Protein AF-A0A356NID9-F1 (afdb_monomer_lite)

Secondary structure (DSSP, 8-state):
-------S-------EEE-TTS-EE----SSEEEEEEETTEEEEEE--TTSSEEEEEEESSS-GGG-EEEEEEESS-S-EEEEEE--TT--EEEEEEE-----

Foldseek 3Di:
DDPDPPDDPPQDWQKWFQDPVQDTDGPPDHFWDDWGDDPQKIKTKGAQEPAQKKWKWFALDPDPVGTDTDDIDGHPHRIDIDIDGRDPSGTIMTIDHDDDPPD

pLDDT: mean 70.39, std 18.34, range [28.77, 90.31]

Sequence (103 aa):
MVGQQEGLGRMPSAALYLRPDDRSRAALRGVIKAIDFHGHQIHLWVDTRGAQHWQLESASRLEPSKWSRLKILGGNERWQQLELPHNKGMHFLRLLPLIGTDR

Radius of gyration: 15.01 Å; chains: 1; bounding box: 29×30×55 Å

Structure (mmCIF, N/CA/C/O backbone):
data_AF-A0A356NID9-F1
#
_entry.id   AF-A0A356NID9-F1
#
loop_
_atom_site.group_PDB
_atom_site.id
_atom_site.type_symbol
_atom_site.label_atom_id
_atom_site.label_alt_id
_atom_site.label_comp_id
_atom_site.label_asym_id
_atom_site.label_entity_id
_atom_site.label_seq_id
_atom_site.pdbx_PDB_ins_code
_atom_site.Cartn_x
_atom_site.Cartn_y
_atom_site.Cartn_z
_atom_site.occupancy
_atom_site.B_iso_or_equiv
_atom_site.auth_seq_id
_atom_site.auth_comp_id
_atom_site.auth_asym_id
_atom_site.auth_atom_id
_atom_site.pdbx_PDB_model_num
ATOM 1 N N . MET A 1 1 ? -4.839 8.898 -41.789 1.00 33.31 1 MET A N 1
ATOM 2 C CA . MET A 1 1 ? -4.662 7.618 -41.073 1.00 33.31 1 MET A CA 1
ATOM 3 C C . MET A 1 1 ? -4.141 7.939 -39.691 1.00 33.31 1 MET A C 1
ATOM 5 O O . MET A 1 1 ? -3.074 8.522 -39.568 1.00 33.31 1 MET A O 1
ATOM 9 N N . VAL A 1 2 ? -4.971 7.686 -38.685 1.00 31.25 2 VAL A N 1
ATOM 10 C CA . VAL A 1 2 ? -4.726 8.016 -37.281 1.00 31.25 2 VAL A CA 1
ATOM 11 C C . VAL A 1 2 ? -3.756 6.980 -36.715 1.00 31.25 2 VAL A C 1
ATOM 13 O O . VAL A 1 2 ? -4.154 5.862 -36.414 1.00 31.25 2 VAL A O 1
ATOM 16 N N . GLY A 1 3 ? -2.477 7.338 -36.616 1.00 29.44 3 GLY A N 1
ATOM 17 C CA . GLY A 1 3 ? -1.508 6.635 -35.780 1.00 29.44 3 GLY A CA 1
ATOM 18 C C . GLY A 1 3 ? -1.525 7.281 -34.405 1.00 29.44 3 GLY A C 1
ATOM 19 O O . GLY A 1 3 ? -0.743 8.190 -34.146 1.00 29.44 3 GLY A O 1
ATOM 20 N N . GLN A 1 4 ? -2.486 6.890 -33.569 1.00 30.98 4 GLN A N 1
ATOM 21 C CA . GLN A 1 4 ? -2.569 7.323 -32.179 1.00 30.98 4 GLN A CA 1
ATOM 22 C C . GLN A 1 4 ? -1.243 7.004 -31.466 1.00 30.98 4 GLN A C 1
ATOM 24 O O . GLN A 1 4 ? -0.944 5.851 -31.163 1.00 30.98 4 GLN A O 1
ATOM 29 N N . GLN A 1 5 ? -0.459 8.043 -31.174 1.00 39.03 5 GLN A N 1
ATOM 30 C CA . GLN A 1 5 ? 0.453 8.041 -30.035 1.00 39.03 5 GLN A CA 1
ATOM 31 C C . GLN A 1 5 ? -0.407 8.011 -28.765 1.00 39.03 5 GLN A C 1
ATOM 33 O O . GLN A 1 5 ? -0.658 9.043 -28.146 1.00 39.03 5 GLN A O 1
ATOM 38 N N . GLU A 1 6 ? -0.906 6.836 -28.386 1.00 34.00 6 GLU A N 1
ATOM 39 C CA . GLU A 1 6 ? -1.474 6.641 -27.054 1.00 34.00 6 GLU A CA 1
ATOM 40 C C . GLU A 1 6 ? -0.303 6.474 -26.084 1.00 34.00 6 GLU A C 1
ATOM 42 O O . GLU A 1 6 ? 0.344 5.429 -26.003 1.00 34.00 6 GLU A O 1
ATOM 47 N N . GLY A 1 7 ? 0.041 7.587 -25.435 1.00 32.31 7 GLY A N 1
ATOM 48 C CA . GLY A 1 7 ? 1.144 7.685 -24.494 1.00 32.31 7 GLY A CA 1
ATOM 49 C C . GLY A 1 7 ? 1.077 6.628 -23.397 1.00 32.31 7 GLY A C 1
ATOM 50 O O . GLY A 1 7 ? -0.012 6.252 -22.975 1.00 32.31 7 GLY A O 1
ATOM 51 N N . LEU A 1 8 ? 2.266 6.191 -22.955 1.00 35.78 8 LEU A N 1
ATOM 52 C CA . LEU A 1 8 ? 2.567 5.621 -21.633 1.00 35.78 8 LEU A CA 1
ATOM 53 C C . LEU A 1 8 ? 1.298 5.228 -20.871 1.00 35.78 8 LEU A C 1
ATOM 55 O O . LEU A 1 8 ? 0.792 5.994 -20.048 1.00 35.78 8 LEU A O 1
ATOM 59 N N . GLY A 1 9 ? 0.743 4.074 -21.255 1.00 28.77 9 GLY A N 1
ATOM 60 C CA . GLY A 1 9 ? -0.577 3.629 -20.834 1.00 28.77 9 GLY A CA 1
ATOM 61 C C . GLY A 1 9 ? -0.722 3.772 -19.328 1.00 28.77 9 GLY A C 1
ATOM 62 O O . GLY A 1 9 ? 0.028 3.151 -18.577 1.00 28.77 9 GLY A O 1
ATOM 63 N N . ARG A 1 10 ? -1.661 4.636 -18.918 1.00 39.69 10 ARG A N 1
ATOM 64 C CA . ARG A 1 10 ? -2.123 4.845 -17.541 1.00 39.69 10 ARG A CA 1
ATOM 65 C C . ARG A 1 10 ? -1.951 3.558 -16.736 1.00 39.69 10 ARG A C 1
ATOM 67 O O . ARG A 1 10 ? -2.758 2.645 -16.890 1.00 39.69 10 ARG A O 1
ATOM 74 N N . MET A 1 11 ? -0.943 3.484 -15.867 1.00 37.22 11 MET A N 1
ATOM 75 C CA . MET A 1 11 ? -0.968 2.498 -14.792 1.00 37.22 11 MET A CA 1
ATOM 76 C C . MET A 1 11 ? -2.206 2.840 -13.959 1.00 3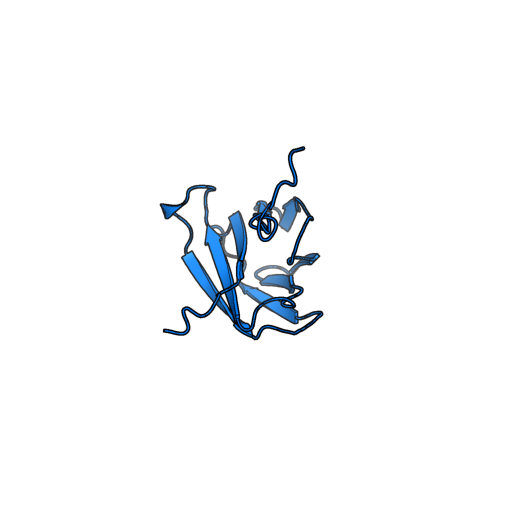7.22 11 MET A C 1
ATOM 78 O O . MET A 1 11 ? -2.243 3.926 -13.373 1.00 37.22 11 MET A O 1
ATOM 82 N N . PRO A 1 12 ? -3.258 2.002 -13.956 1.00 43.38 12 PRO A N 1
ATOM 83 C CA . PRO A 1 12 ? -4.428 2.291 -13.155 1.00 43.38 12 PRO A CA 1
ATOM 84 C C . PRO A 1 12 ? -3.967 2.247 -11.704 1.00 43.38 12 PRO A C 1
ATOM 86 O O . PRO A 1 12 ? -3.397 1.250 -11.259 1.00 43.38 12 PRO A O 1
ATOM 89 N N . SER A 1 13 ? -4.151 3.354 -10.989 1.00 43.94 13 SER A N 1
ATOM 90 C CA . SER A 1 13 ? -3.881 3.455 -9.562 1.00 43.94 13 SER A CA 1
ATOM 91 C C . SER A 1 13 ? -4.511 2.243 -8.881 1.00 43.94 13 SER A C 1
ATOM 93 O O . SER A 1 13 ? -5.731 2.082 -8.921 1.00 43.94 13 SER A O 1
ATOM 95 N N . ALA A 1 14 ? -3.685 1.352 -8.331 1.00 54.16 14 ALA A N 1
ATOM 96 C CA . ALA A 1 14 ? -4.151 0.110 -7.731 1.00 54.16 14 ALA A CA 1
ATOM 97 C C . ALA A 1 14 ? -4.853 0.446 -6.413 1.00 54.16 14 ALA A C 1
ATOM 99 O O . ALA A 1 14 ? -4.221 0.431 -5.369 1.00 54.16 14 ALA A O 1
ATOM 100 N N . ALA A 1 15 ? -6.124 0.840 -6.465 1.00 50.53 15 ALA A N 1
ATOM 101 C CA . ALA A 1 15 ? -6.922 1.126 -5.284 1.00 50.53 15 ALA A CA 1
ATOM 102 C C . ALA A 1 15 ? -7.533 -0.176 -4.763 1.00 50.53 15 ALA A C 1
ATOM 104 O O . ALA A 1 15 ? -8.220 -0.901 -5.485 1.00 50.53 15 ALA A O 1
ATOM 105 N N . LEU A 1 16 ? -7.276 -0.470 -3.499 1.00 64.19 16 LEU A N 1
ATOM 106 C CA . LEU A 1 16 ? -7.772 -1.653 -2.814 1.00 64.19 16 LEU A CA 1
ATOM 107 C C . LEU A 1 16 ? -8.778 -1.261 -1.740 1.00 64.19 16 LEU A C 1
ATOM 109 O O . LEU A 1 16 ? -8.612 -0.195 -1.174 1.00 64.19 16 LEU A O 1
ATOM 113 N N . TYR A 1 17 ? -9.756 -2.117 -1.428 1.00 56.22 17 T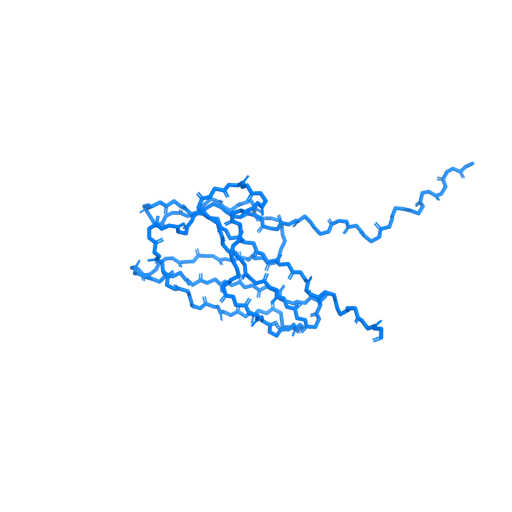YR A N 1
ATOM 114 C CA . TYR A 1 17 ? -10.616 -1.989 -0.251 1.00 56.22 17 TYR A CA 1
ATOM 115 C C . TYR A 1 17 ? -10.305 -3.084 0.787 1.00 56.22 17 TYR A C 1
ATOM 117 O O . TYR A 1 17 ? -10.334 -4.280 0.476 1.00 56.22 17 TYR A O 1
ATOM 125 N N . LEU A 1 18 ? -10.024 -2.659 2.015 1.00 59.88 18 LEU A N 1
ATOM 126 C CA . LEU A 1 18 ? -9.831 -3.459 3.218 1.00 59.88 18 LEU A CA 1
ATOM 127 C C . LEU A 1 18 ? -11.135 -3.430 4.013 1.00 59.88 18 LEU A C 1
ATOM 129 O O . LEU A 1 18 ? -11.614 -2.360 4.411 1.00 59.88 18 LEU A O 1
ATOM 133 N N . ARG A 1 19 ? -11.731 -4.602 4.230 1.00 57.81 19 ARG A N 1
ATOM 134 C CA . ARG A 1 19 ? -12.909 -4.707 5.084 1.00 57.81 19 ARG A CA 1
ATOM 135 C C . ARG A 1 19 ? -12.486 -4.864 6.549 1.00 57.81 19 ARG A C 1
ATOM 137 O O . ARG A 1 19 ? -11.450 -5.464 6.816 1.00 57.81 19 ARG A O 1
ATOM 144 N N . PRO A 1 20 ? -13.314 -4.406 7.502 1.00 56.00 20 PRO A N 1
ATOM 145 C CA . PRO A 1 20 ? -13.049 -4.557 8.935 1.00 56.00 20 PRO A CA 1
ATOM 146 C C . PRO A 1 20 ? -13.059 -6.003 9.463 1.00 56.00 20 PRO A C 1
ATOM 148 O O . PRO A 1 20 ? -12.711 -6.211 10.618 1.00 56.00 20 PRO A O 1
ATOM 151 N N . ASP A 1 21 ? -13.517 -6.976 8.670 1.00 63.09 21 ASP A N 1
ATOM 152 C CA . ASP A 1 21 ? -13.634 -8.398 9.026 1.00 63.09 21 ASP A CA 1
ATOM 1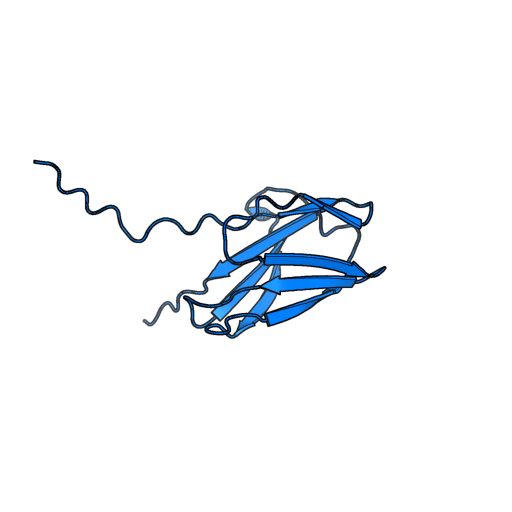53 C C . ASP A 1 21 ? -12.470 -9.249 8.490 1.00 63.09 21 ASP A C 1
ATOM 155 O O . ASP A 1 21 ? -12.666 -10.423 8.179 1.00 63.09 21 ASP A O 1
ATOM 159 N N . ASP A 1 22 ? -11.287 -8.647 8.326 1.00 60.06 22 ASP A N 1
ATOM 160 C CA . ASP A 1 22 ? -10.070 -9.287 7.798 1.00 60.06 22 ASP A CA 1
ATOM 161 C C . ASP A 1 22 ? -10.250 -9.914 6.403 1.00 60.06 22 ASP A C 1
ATOM 163 O O . ASP A 1 22 ? -9.564 -10.855 6.001 1.00 60.06 22 ASP A O 1
ATOM 167 N N . ARG A 1 23 ? -11.192 -9.374 5.622 1.00 59.44 23 ARG A N 1
ATOM 168 C CA . ARG A 1 23 ? -11.402 -9.736 4.217 1.00 59.44 23 ARG A CA 1
ATOM 169 C C . ARG A 1 23 ? -10.949 -8.590 3.324 1.00 59.44 23 ARG A C 1
ATOM 171 O O . ARG A 1 23 ? -11.323 -7.436 3.519 1.00 59.44 23 ARG A O 1
ATOM 178 N N . SER A 1 24 ? -10.201 -8.892 2.272 1.00 58.81 24 SER A N 1
ATOM 179 C CA . SER A 1 24 ? -9.900 -7.924 1.215 1.00 58.81 24 SER A CA 1
ATOM 180 C C . SER A 1 24 ? -10.804 -8.172 0.011 1.00 58.81 24 SER A C 1
ATOM 182 O O . SER A 1 24 ? -11.156 -9.307 -0.317 1.00 58.81 24 SER A O 1
ATOM 184 N N . ARG A 1 25 ? -11.206 -7.097 -0.673 1.00 57.78 25 ARG A N 1
ATOM 185 C CA . ARG A 1 25 ? -11.773 -7.203 -2.020 1.00 57.78 25 ARG A CA 1
ATOM 186 C C . ARG A 1 25 ? -10.845 -6.449 -2.949 1.00 57.78 25 ARG A C 1
ATOM 188 O O . ARG A 1 25 ? -10.846 -5.222 -2.999 1.00 57.78 25 ARG A O 1
ATOM 195 N N . ALA A 1 26 ? -10.003 -7.206 -3.632 1.00 55.12 26 ALA A N 1
ATOM 196 C CA . ALA A 1 26 ? -8.974 -6.650 -4.477 1.00 55.12 26 ALA A CA 1
ATOM 197 C C . ALA A 1 26 ? -9.479 -6.584 -5.925 1.00 55.12 26 ALA A C 1
ATOM 199 O O . ALA A 1 26 ? -9.812 -7.602 -6.530 1.00 55.12 26 ALA A O 1
ATOM 200 N N . ALA A 1 27 ? -9.523 -5.383 -6.501 1.00 49.50 27 ALA A N 1
ATOM 201 C CA . ALA A 1 27 ? -9.545 -5.231 -7.949 1.00 49.50 27 ALA A CA 1
ATOM 202 C C . ALA A 1 27 ? -8.117 -5.503 -8.453 1.00 49.50 27 ALA A C 1
ATOM 204 O O . ALA A 1 27 ? -7.367 -4.573 -8.736 1.00 49.50 27 ALA A O 1
ATOM 205 N N . LEU A 1 28 ? -7.679 -6.770 -8.459 1.00 52.22 28 LEU A N 1
ATOM 206 C CA . LEU A 1 28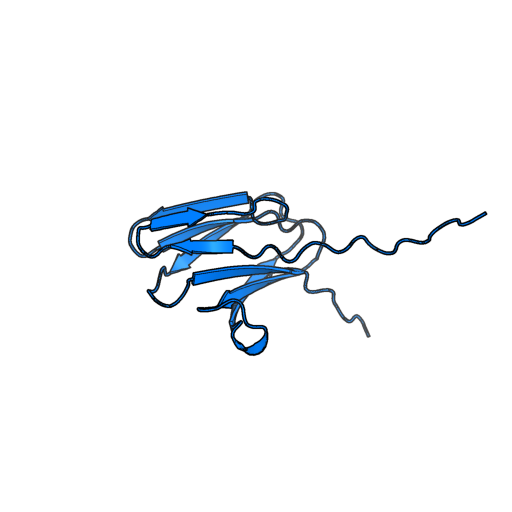 ? -6.306 -7.127 -8.843 1.00 52.22 28 LEU A CA 1
ATOM 207 C C . LEU A 1 28 ? -6.114 -6.966 -10.353 1.00 52.22 28 LEU A C 1
ATOM 209 O O . LEU A 1 28 ? -6.184 -7.916 -11.129 1.00 52.22 28 LEU A O 1
ATOM 213 N N . ARG A 1 29 ? -5.818 -5.736 -10.764 1.00 50.03 29 ARG A N 1
ATOM 214 C CA . ARG A 1 29 ? -5.017 -5.434 -11.948 1.00 50.03 29 ARG A CA 1
ATOM 215 C C . ARG A 1 29 ? -3.946 -4.436 -11.524 1.00 50.03 29 ARG A C 1
ATOM 217 O O . ARG A 1 29 ? -4.258 -3.282 -11.257 1.00 50.03 29 ARG A O 1
ATOM 224 N N . GLY A 1 30 ? -2.694 -4.890 -11.437 1.00 59.75 30 GLY A N 1
ATOM 225 C CA . GLY A 1 30 ? -1.551 -4.016 -11.166 1.00 59.75 30 GLY A CA 1
ATOM 226 C C . GLY A 1 30 ? -0.444 -4.626 -10.301 1.00 59.75 30 GLY A C 1
ATOM 227 O O . GLY A 1 30 ? -0.121 -5.814 -10.394 1.00 59.75 30 GLY A O 1
ATOM 228 N N . VAL A 1 31 ? 0.166 -3.739 -9.518 1.00 69.50 31 VAL A N 1
ATOM 229 C CA . VAL A 1 31 ? 1.439 -3.858 -8.786 1.00 69.50 31 VAL A CA 1
ATOM 230 C C . VAL A 1 31 ? 1.262 -4.522 -7.411 1.00 69.50 31 VAL A C 1
ATOM 232 O O . VAL A 1 31 ? 2.171 -5.186 -6.938 1.00 69.50 31 VAL A O 1
ATOM 235 N N . ILE A 1 32 ? 0.083 -4.427 -6.787 1.00 76.12 32 ILE A N 1
ATOM 236 C CA . ILE A 1 32 ? -0.262 -5.178 -5.563 1.00 76.12 32 ILE A CA 1
ATOM 237 C C . ILE A 1 32 ? -0.807 -6.548 -5.974 1.00 76.12 32 ILE A C 1
ATOM 239 O O . ILE A 1 32 ? -1.645 -6.626 -6.873 1.00 76.12 32 ILE A O 1
ATOM 243 N N . LYS A 1 33 ? -0.314 -7.621 -5.353 1.00 75.50 33 LYS A N 1
ATOM 244 C CA . LYS A 1 33 ? -0.472 -8.993 -5.855 1.00 75.50 33 LYS A CA 1
ATOM 245 C C . LYS A 1 33 ? -1.188 -9.926 -4.886 1.00 75.50 33 LYS A C 1
ATOM 247 O O . LYS A 1 33 ? -2.005 -10.721 -5.337 1.00 75.50 33 LYS A O 1
ATOM 252 N N . ALA A 1 34 ? -0.911 -9.813 -3.591 1.00 73.69 34 ALA A N 1
ATOM 253 C CA . ALA A 1 34 ? -1.586 -10.580 -2.547 1.00 73.69 34 ALA A CA 1
ATOM 254 C C . ALA A 1 34 ? -1.680 -9.766 -1.255 1.00 73.69 34 ALA A C 1
ATOM 256 O O . ALA A 1 34 ? -0.884 -8.845 -1.043 1.00 73.69 34 ALA A O 1
ATOM 257 N N . ILE A 1 35 ? -2.680 -10.100 -0.437 1.00 75.94 35 ILE A N 1
ATOM 258 C CA . ILE A 1 35 ? -2.948 -9.475 0.856 1.00 75.94 35 ILE A CA 1
ATOM 259 C C . ILE A 1 35 ? -3.427 -10.542 1.821 1.00 75.94 35 ILE A C 1
ATOM 261 O O . ILE A 1 35 ? -4.483 -11.132 1.588 1.00 75.94 35 ILE A O 1
ATOM 265 N N . ASP A 1 36 ? -2.709 -10.680 2.924 1.00 79.06 36 ASP A N 1
ATOM 266 C CA . ASP A 1 36 ? -3.062 -11.571 4.017 1.00 79.06 36 ASP A CA 1
ATOM 267 C C . ASP A 1 36 ? -3.217 -10.760 5.306 1.00 79.06 36 ASP A C 1
ATOM 269 O O . ASP A 1 36 ? -2.453 -9.829 5.572 1.00 79.06 36 ASP A O 1
ATOM 273 N N . PHE A 1 37 ? -4.231 -11.089 6.100 1.00 77.12 37 PHE A N 1
ATOM 274 C CA . PHE A 1 37 ? -4.469 -10.460 7.396 1.00 77.12 37 PHE A CA 1
ATOM 275 C C . PHE A 1 37 ? -4.046 -11.417 8.504 1.00 77.12 37 PHE A C 1
ATOM 277 O O . PHE A 1 37 ? -4.482 -12.567 8.550 1.00 77.12 37 PHE A O 1
ATOM 284 N N . HIS A 1 38 ? -3.219 -10.919 9.414 1.00 78.88 38 HIS A N 1
ATOM 285 C CA . HIS A 1 38 ? -2.713 -11.657 10.563 1.00 78.88 38 HIS A CA 1
ATOM 286 C C . HIS A 1 38 ? -2.964 -10.833 11.828 1.00 78.88 38 HIS A C 1
ATOM 288 O O . HIS A 1 38 ? -2.107 -10.081 12.295 1.00 78.88 38 HIS A O 1
ATOM 294 N N . GLY A 1 39 ? -4.182 -10.931 12.368 1.00 78.69 39 GLY A N 1
ATOM 295 C CA . GLY A 1 39 ? -4.605 -10.170 13.544 1.00 78.69 39 GLY A CA 1
ATOM 296 C C . GLY A 1 39 ? -4.518 -8.659 13.315 1.00 78.69 39 GLY A C 1
ATOM 297 O O . GLY A 1 39 ? -5.298 -8.083 12.564 1.00 78.69 39 GLY A O 1
ATOM 298 N N . HIS A 1 40 ? -3.553 -8.002 13.960 1.00 81.62 40 HIS A N 1
ATOM 299 C CA . HIS A 1 40 ? -3.322 -6.558 13.828 1.00 81.62 40 HIS A CA 1
ATOM 300 C C . HIS A 1 40 ? -2.324 -6.191 12.724 1.00 81.62 40 HIS A C 1
ATOM 302 O O . HIS A 1 40 ? -1.840 -5.059 12.696 1.00 81.62 40 HIS A O 1
ATOM 308 N N . GLN A 1 41 ? -2.000 -7.119 11.825 1.00 85.62 41 GLN A N 1
ATOM 309 C CA . GLN A 1 41 ? -1.087 -6.882 10.714 1.00 85.62 41 GLN A CA 1
ATOM 310 C C . GLN A 1 41 ? -1.710 -7.227 9.364 1.00 85.62 41 GLN A C 1
ATOM 312 O O . GLN A 1 41 ? -2.526 -8.138 9.237 1.00 85.62 41 GLN A O 1
ATOM 317 N N . ILE A 1 42 ? -1.285 -6.478 8.352 1.00 85.31 42 ILE A N 1
ATOM 318 C CA . ILE A 1 42 ? -1.546 -6.737 6.942 1.00 85.31 42 ILE A CA 1
ATOM 319 C C . ILE A 1 42 ? -0.212 -7.101 6.306 1.00 85.31 42 ILE A C 1
ATOM 321 O O . ILE A 1 42 ? 0.731 -6.309 6.349 1.00 85.31 42 ILE A O 1
ATOM 325 N N . HIS A 1 43 ? -0.143 -8.278 5.702 1.00 86.50 43 HIS A N 1
ATOM 326 C CA . HIS A 1 43 ? 0.969 -8.692 4.864 1.00 86.50 43 HIS A CA 1
ATOM 327 C C . HIS A 1 43 ? 0.593 -8.395 3.417 1.00 86.50 43 HIS A C 1
ATOM 329 O O . HIS A 1 43 ? -0.387 -8.921 2.895 1.00 86.50 43 HIS A O 1
ATOM 335 N N . LEU A 1 44 ? 1.348 -7.513 2.771 1.00 86.94 44 LEU A N 1
ATOM 336 C CA . LEU A 1 44 ? 1.146 -7.130 1.380 1.00 86.94 44 LEU A CA 1
ATOM 337 C C . LEU A 1 44 ? 2.291 -7.653 0.531 1.00 86.94 44 LEU A C 1
ATOM 339 O O . LEU A 1 44 ? 3.451 -7.383 0.829 1.00 86.94 44 LEU A O 1
ATOM 343 N N . TRP A 1 45 ? 1.960 -8.297 -0.580 1.00 86.31 45 TRP A N 1
ATOM 344 C CA . TRP A 1 45 ? 2.923 -8.613 -1.627 1.00 86.31 45 TRP A CA 1
ATOM 345 C C . TRP A 1 45 ? 2.773 -7.631 -2.776 1.00 86.31 45 TRP A C 1
ATOM 347 O O . TRP A 1 45 ? 1.694 -7.507 -3.367 1.00 86.31 45 TRP A O 1
ATOM 357 N N . VAL A 1 46 ? 3.862 -6.942 -3.103 1.00 86.69 46 VAL A N 1
ATOM 358 C CA . VAL A 1 46 ? 3.905 -5.946 -4.175 1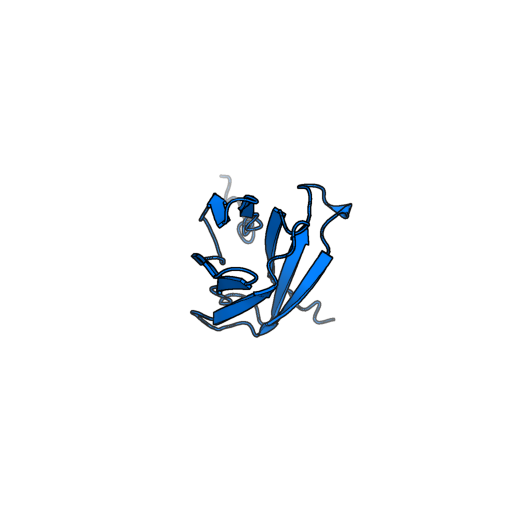.00 86.69 46 VAL A CA 1
ATOM 359 C C . VAL A 1 46 ? 5.026 -6.244 -5.173 1.00 86.69 46 VAL A C 1
ATOM 361 O O . VAL A 1 46 ? 6.061 -6.805 -4.826 1.00 86.69 46 VAL A O 1
ATOM 364 N N . ASP A 1 47 ? 4.799 -5.873 -6.427 1.00 84.56 47 ASP A N 1
ATOM 365 C CA . ASP A 1 47 ? 5.726 -5.964 -7.556 1.00 84.56 47 ASP A CA 1
ATOM 366 C C . ASP A 1 47 ? 6.174 -4.550 -7.921 1.00 84.56 47 ASP A C 1
ATOM 368 O O . ASP A 1 47 ? 5.460 -3.845 -8.627 1.00 84.56 47 ASP A O 1
ATOM 372 N N . THR A 1 48 ? 7.327 -4.111 -7.416 1.00 83.94 48 THR A N 1
ATOM 373 C CA . THR A 1 48 ? 7.820 -2.730 -7.558 1.00 83.94 48 THR A CA 1
ATOM 374 C C . THR A 1 48 ? 8.655 -2.518 -8.826 1.00 83.94 48 THR A C 1
ATOM 376 O O . THR A 1 48 ? 9.372 -1.520 -8.961 1.00 83.94 48 THR A O 1
ATOM 379 N N . ARG A 1 49 ? 8.570 -3.422 -9.809 1.00 83.75 49 ARG A N 1
ATOM 380 C CA . ARG A 1 49 ? 9.198 -3.218 -11.122 1.00 83.75 49 ARG A CA 1
ATOM 381 C C . ARG A 1 49 ? 8.552 -2.044 -11.858 1.00 83.75 49 ARG A C 1
ATOM 383 O O . ARG A 1 49 ? 7.342 -1.850 -11.810 1.00 83.75 49 ARG A O 1
ATOM 390 N N . GLY A 1 50 ? 9.364 -1.290 -12.597 1.00 79.00 50 GLY A N 1
ATOM 391 C CA . GLY A 1 50 ? 8.890 -0.205 -13.466 1.00 79.00 50 GLY A CA 1
ATOM 392 C C . GLY A 1 50 ? 9.020 1.209 -12.891 1.00 79.00 50 GLY A C 1
ATOM 393 O O . GLY A 1 50 ? 8.717 2.162 -13.600 1.00 79.00 50 GLY A O 1
ATOM 394 N N . ALA A 1 51 ? 9.512 1.370 -11.661 1.00 81.56 51 ALA A N 1
ATOM 395 C CA . ALA A 1 51 ? 9.992 2.649 -11.130 1.00 81.56 51 ALA A CA 1
ATOM 396 C C . ALA A 1 51 ? 11.125 2.398 -10.128 1.00 81.56 51 ALA A C 1
ATOM 398 O O . ALA A 1 51 ? 11.193 1.310 -9.565 1.00 81.56 51 ALA A O 1
ATOM 399 N N . GLN A 1 52 ? 11.996 3.389 -9.899 1.00 83.88 52 GLN A N 1
ATOM 400 C CA . GLN A 1 52 ? 13.073 3.296 -8.897 1.00 83.88 52 GLN A CA 1
ATOM 401 C C . GLN A 1 52 ? 12.555 3.381 -7.460 1.00 83.88 52 GLN A C 1
ATOM 403 O O . GLN A 1 52 ? 13.170 2.831 -6.553 1.00 83.88 52 GLN A O 1
ATOM 408 N N . HIS A 1 53 ? 11.426 4.060 -7.261 1.00 87.88 53 HIS A N 1
ATOM 409 C CA . HIS A 1 53 ? 10.783 4.210 -5.967 1.00 87.88 53 HIS A CA 1
ATOM 410 C C . HIS A 1 53 ? 9.268 4.138 -6.125 1.00 87.88 53 HIS A C 1
ATOM 412 O O . HIS A 1 53 ? 8.713 4.525 -7.156 1.00 87.88 53 HIS A O 1
ATOM 418 N N . TRP A 1 54 ? 8.597 3.678 -5.076 1.00 88.06 54 TRP A N 1
ATOM 419 C CA . TRP A 1 54 ? 7.141 3.615 -5.010 1.00 88.06 54 TRP A CA 1
ATOM 420 C C . TRP A 1 54 ? 6.635 4.200 -3.699 1.00 88.06 54 TRP A C 1
ATOM 422 O O . TRP A 1 54 ? 7.243 4.012 -2.649 1.00 88.06 54 TRP A O 1
ATOM 432 N N . GLN A 1 55 ? 5.500 4.886 -3.750 1.00 89.50 55 GLN A N 1
ATOM 433 C CA . GLN A 1 55 ? 4.821 5.434 -2.586 1.00 89.50 55 GLN A CA 1
ATOM 434 C C . GLN A 1 55 ? 3.572 4.613 -2.284 1.00 89.50 55 GLN A C 1
ATOM 436 O O . GLN A 1 55 ? 2.644 4.550 -3.092 1.00 89.50 55 GLN A O 1
ATOM 441 N N . LEU A 1 56 ? 3.558 4.000 -1.103 1.00 88.38 56 LEU A N 1
ATOM 442 C CA . LEU A 1 56 ? 2.384 3.350 -0.546 1.00 88.38 56 LEU A CA 1
ATOM 443 C C . LEU A 1 56 ? 1.581 4.359 0.256 1.00 88.38 56 LEU A C 1
ATOM 445 O O . LEU A 1 56 ? 2.114 5.039 1.136 1.00 88.38 56 LEU A O 1
ATOM 449 N N . GLU A 1 57 ? 0.291 4.422 -0.031 1.00 87.94 57 GLU A N 1
ATOM 450 C CA . GLU A 1 57 ? -0.644 5.304 0.649 1.00 87.94 57 GLU A CA 1
ATOM 451 C C . GLU A 1 57 ? -1.869 4.539 1.111 1.00 87.94 57 GLU A C 1
ATOM 453 O O . GLU A 1 57 ? -2.263 3.542 0.496 1.00 87.94 57 GLU A O 1
ATOM 458 N N . SER A 1 58 ? -2.509 5.060 2.152 1.00 86.25 58 SER A N 1
ATOM 459 C CA . SER A 1 58 ? -3.821 4.607 2.579 1.00 86.25 58 SER A CA 1
ATOM 460 C C . SER A 1 58 ? -4.821 5.736 2.720 1.00 86.25 58 SER A C 1
ATOM 462 O O . SER A 1 58 ? -4.462 6.898 2.892 1.00 86.25 58 SER A O 1
ATOM 464 N N . ALA A 1 59 ? -6.096 5.377 2.661 1.00 84.12 59 ALA A N 1
ATOM 465 C CA . ALA A 1 59 ? -7.189 6.280 2.970 1.00 84.12 59 ALA A CA 1
ATOM 466 C C . ALA A 1 59 ? -8.300 5.530 3.706 1.00 84.12 59 ALA A C 1
ATOM 468 O O . ALA A 1 59 ? -8.475 4.322 3.543 1.00 84.12 59 ALA A O 1
ATOM 469 N N . SER A 1 60 ? -9.093 6.257 4.488 1.00 80.56 60 SER A N 1
ATOM 470 C CA . SER A 1 60 ? -10.331 5.726 5.068 1.00 80.56 60 SER A CA 1
ATOM 471 C C . SER A 1 60 ? -11.512 5.794 4.088 1.00 80.56 60 SER A C 1
ATOM 473 O O . SER A 1 60 ? -12.504 5.088 4.252 1.00 80.56 60 SER A O 1
ATOM 475 N N . ARG A 1 61 ? -11.416 6.632 3.048 1.00 77.12 61 ARG A N 1
ATOM 476 C CA . ARG A 1 61 ? -12.420 6.823 1.989 1.00 77.12 61 ARG A CA 1
ATOM 477 C C . ARG A 1 61 ? -11.734 7.057 0.645 1.00 77.12 61 ARG A C 1
ATOM 479 O O . ARG A 1 61 ? -10.623 7.580 0.610 1.00 77.12 61 ARG A O 1
ATOM 486 N N . LEU A 1 62 ? -12.404 6.718 -0.458 1.00 76.00 62 LEU A N 1
ATOM 487 C CA . LEU A 1 62 ? -11.920 6.961 -1.826 1.00 76.00 62 LEU A CA 1
ATOM 488 C C . LEU A 1 62 ? -12.068 8.437 -2.233 1.00 76.00 62 LEU A C 1
ATOM 490 O O . LEU A 1 62 ? -12.781 8.773 -3.172 1.00 76.00 62 LEU A O 1
ATOM 494 N N . GLU A 1 63 ? -11.377 9.325 -1.526 1.00 76.31 63 GLU A N 1
ATOM 495 C CA . GLU A 1 63 ? -11.356 10.764 -1.789 1.00 76.31 63 GLU A CA 1
ATOM 496 C C . GLU A 1 63 ? -9.900 11.214 -2.005 1.00 76.31 63 GLU A C 1
ATOM 498 O O . GLU A 1 63 ? -9.040 10.865 -1.192 1.00 76.31 63 GLU A O 1
ATOM 503 N N . PRO A 1 64 ? -9.574 11.989 -3.059 1.00 71.25 64 PRO A N 1
ATOM 504 C CA . PRO A 1 64 ? -8.192 12.380 -3.361 1.00 71.25 64 PRO A CA 1
ATOM 505 C C . PRO A 1 64 ? -7.454 13.067 -2.202 1.00 71.25 64 PRO A C 1
ATOM 507 O O . PRO A 1 64 ? -6.268 12.824 -2.011 1.00 71.25 64 PRO A O 1
ATOM 510 N N . SER A 1 65 ? -8.157 13.871 -1.400 1.00 77.69 65 SER A N 1
ATOM 511 C CA . SER A 1 65 ? -7.602 14.621 -0.263 1.00 77.69 65 SER A CA 1
ATOM 512 C C . SER A 1 65 ? -7.410 13.790 1.011 1.00 77.69 65 SER A C 1
ATOM 514 O O . SER A 1 65 ? -6.917 14.311 2.010 1.00 77.69 65 SER A O 1
ATOM 516 N N . LYS A 1 66 ? -7.825 12.517 1.012 1.00 80.75 66 LYS A N 1
ATOM 517 C CA . LYS A 1 66 ? -7.801 11.639 2.194 1.00 80.75 66 LYS A CA 1
ATOM 518 C C . LYS A 1 66 ? -6.695 10.591 2.159 1.00 80.75 66 LYS A C 1
ATOM 520 O O . LYS A 1 66 ? -6.565 9.826 3.113 1.00 80.75 66 LYS A O 1
ATOM 525 N N . TRP A 1 67 ? -5.903 10.560 1.092 1.00 85.88 67 TRP A N 1
ATOM 526 C CA . TRP A 1 67 ? -4.758 9.667 0.995 1.00 85.88 67 TRP A CA 1
ATOM 527 C C . TRP A 1 67 ? -3.599 10.188 1.838 1.00 85.88 67 TRP A C 1
ATOM 529 O O . TRP A 1 67 ? -3.193 11.341 1.721 1.00 85.88 67 TRP A O 1
ATOM 539 N N . SER A 1 68 ? -3.075 9.322 2.696 1.00 87.94 68 SER A N 1
ATOM 540 C CA . SER A 1 68 ? -1.925 9.578 3.555 1.00 87.94 68 SER A CA 1
ATOM 541 C C . SER A 1 68 ? -0.801 8.617 3.201 1.00 87.94 68 SER A C 1
ATOM 543 O O . SER A 1 68 ? -1.029 7.423 2.999 1.00 87.94 68 SER A O 1
ATOM 545 N N . ARG A 1 69 ? 0.428 9.134 3.135 1.00 89.38 69 ARG A N 1
ATOM 546 C CA . ARG A 1 69 ? 1.627 8.326 2.892 1.00 89.38 69 ARG A CA 1
ATOM 547 C C . ARG A 1 69 ? 1.861 7.370 4.060 1.00 89.38 69 ARG A C 1
ATOM 549 O O . ARG A 1 69 ? 1.938 7.803 5.205 1.00 89.38 69 ARG A O 1
ATOM 556 N N . LEU A 1 70 ? 2.051 6.093 3.741 1.00 87.94 70 LEU A N 1
ATOM 557 C CA . LEU A 1 70 ? 2.463 5.062 4.689 1.00 87.94 70 LEU A CA 1
ATOM 558 C C . LEU A 1 70 ? 3.964 4.793 4.618 1.00 87.94 70 LEU A C 1
ATOM 560 O O . LEU A 1 70 ? 4.638 4.782 5.643 1.00 87.94 70 LEU A O 1
ATOM 564 N N . LYS A 1 71 ? 4.491 4.550 3.412 1.00 89.44 71 LYS A N 1
ATOM 565 C CA . LYS A 1 71 ? 5.883 4.121 3.228 1.00 89.44 71 LYS A CA 1
ATOM 566 C C . LYS A 1 71 ? 6.393 4.448 1.826 1.00 89.44 71 LYS A C 1
ATOM 568 O O . LYS A 1 71 ? 5.616 4.452 0.872 1.00 89.44 71 LYS A O 1
ATOM 573 N N . ILE A 1 72 ? 7.700 4.686 1.715 1.00 90.31 72 ILE A N 1
ATOM 574 C CA . ILE A 1 72 ? 8.421 4.675 0.438 1.00 90.31 72 ILE A CA 1
ATOM 575 C C . ILE A 1 72 ? 9.135 3.335 0.298 1.00 90.31 72 ILE A C 1
ATOM 577 O O . ILE A 1 72 ? 9.792 2.878 1.234 1.00 90.31 72 ILE A O 1
ATOM 581 N N . LEU A 1 73 ? 8.973 2.705 -0.858 1.00 88.44 73 LEU A N 1
ATOM 582 C CA . LEU A 1 73 ? 9.552 1.412 -1.190 1.00 88.44 73 LEU A CA 1
ATOM 583 C C . LEU A 1 73 ? 10.639 1.583 -2.242 1.00 88.44 73 LEU A C 1
ATOM 585 O O . LEU A 1 73 ? 10.489 2.388 -3.168 1.00 88.44 73 LEU A O 1
ATOM 589 N N . GLY A 1 74 ? 11.691 0.778 -2.111 1.00 86.31 74 GLY A N 1
ATOM 590 C CA . GLY A 1 74 ? 12.641 0.554 -3.190 1.00 86.31 74 GLY A CA 1
ATOM 591 C C . GLY A 1 74 ? 11.944 -0.093 -4.385 1.00 86.31 74 GLY A C 1
ATOM 592 O O . GLY A 1 74 ? 11.070 -0.953 -4.248 1.00 86.31 74 GLY A O 1
ATOM 593 N N . GLY A 1 75 ? 12.292 0.382 -5.568 1.00 85.19 75 GLY A N 1
ATOM 594 C CA . GLY A 1 75 ? 11.810 -0.140 -6.830 1.00 85.19 75 GLY A CA 1
ATOM 595 C C . GLY A 1 75 ? 12.616 -1.321 -7.353 1.00 85.19 75 GLY A C 1
ATOM 596 O O . GLY A 1 75 ? 13.580 -1.765 -6.738 1.00 85.19 75 GLY A O 1
ATOM 597 N N . ASN A 1 76 ? 12.242 -1.785 -8.545 1.00 80.31 76 ASN A N 1
ATOM 598 C CA . ASN A 1 76 ? 12.929 -2.838 -9.304 1.00 80.31 76 ASN A CA 1
ATOM 599 C C . ASN A 1 76 ? 12.958 -4.226 -8.644 1.00 80.31 76 ASN A C 1
ATOM 601 O O . ASN A 1 76 ? 13.624 -5.128 -9.152 1.00 80.31 76 ASN A O 1
ATOM 605 N N . GLU A 1 77 ? 12.175 -4.444 -7.588 1.00 79.69 77 GLU A N 1
ATOM 606 C CA . GLU A 1 77 ? 11.995 -5.762 -6.990 1.00 79.69 77 GLU A CA 1
ATOM 607 C C . GLU A 1 77 ? 10.748 -6.436 -7.562 1.00 79.69 77 GLU A C 1
ATOM 609 O O . GLU A 1 77 ? 9.671 -5.849 -7.665 1.00 79.69 77 GLU A O 1
ATOM 614 N N . ARG A 1 78 ? 10.891 -7.706 -7.955 1.00 76.25 78 ARG A N 1
ATOM 615 C CA . ARG A 1 78 ? 9.783 -8.484 -8.527 1.00 76.25 78 ARG A CA 1
ATOM 616 C C . ARG A 1 78 ? 8.710 -8.808 -7.486 1.00 76.25 78 ARG A C 1
ATOM 618 O O . ARG A 1 78 ? 7.538 -8.872 -7.842 1.00 76.25 78 ARG A O 1
ATOM 625 N N . TRP A 1 79 ? 9.127 -9.043 -6.244 1.00 84.06 79 TRP A N 1
ATOM 626 C CA . TRP A 1 79 ? 8.267 -9.443 -5.135 1.00 84.06 79 TRP A CA 1
ATOM 627 C C . TRP A 1 79 ? 8.848 -8.915 -3.831 1.00 84.06 79 TRP A C 1
ATOM 629 O O . TRP A 1 79 ? 9.885 -9.396 -3.384 1.00 84.06 79 TRP A O 1
ATOM 639 N N . GLN A 1 80 ? 8.165 -7.948 -3.231 1.00 85.69 80 GLN A N 1
ATOM 640 C CA . GLN A 1 80 ? 8.496 -7.419 -1.917 1.00 85.69 80 GLN A CA 1
ATOM 641 C C . GLN A 1 80 ? 7.316 -7.649 -0.976 1.00 85.69 80 GLN A C 1
ATOM 643 O O . GLN A 1 80 ? 6.178 -7.293 -1.300 1.00 85.69 80 GLN A O 1
ATOM 648 N N . GLN A 1 81 ? 7.592 -8.250 0.182 1.00 88.12 81 GLN A N 1
ATOM 649 C CA . GLN A 1 81 ? 6.622 -8.368 1.264 1.00 88.12 81 GLN A CA 1
ATOM 650 C C . GLN A 1 81 ? 6.699 -7.129 2.155 1.00 88.12 81 GLN A C 1
ATOM 652 O O . GLN A 1 81 ? 7.782 -6.674 2.525 1.00 88.12 81 GLN A O 1
ATOM 657 N N . LEU A 1 82 ? 5.540 -6.590 2.516 1.00 88.44 82 LEU A N 1
ATOM 658 C CA . LEU A 1 82 ? 5.402 -5.475 3.439 1.00 88.44 82 LEU A CA 1
ATOM 659 C C . LEU A 1 82 ? 4.495 -5.887 4.582 1.00 88.44 82 LEU A C 1
ATOM 661 O O . LEU A 1 82 ? 3.389 -6.368 4.354 1.00 88.44 82 LEU A O 1
ATOM 665 N N . GLU A 1 83 ? 4.938 -5.613 5.797 1.00 89.19 83 GLU A N 1
ATOM 666 C CA . GLU A 1 83 ? 4.105 -5.715 6.984 1.00 89.19 83 GLU A CA 1
ATOM 667 C C . GLU A 1 83 ? 3.625 -4.318 7.362 1.00 89.19 83 GLU A C 1
ATOM 669 O O . GLU A 1 83 ? 4.424 -3.399 7.574 1.00 89.19 83 GLU A O 1
ATOM 674 N N . LEU A 1 84 ? 2.308 -4.146 7.408 1.00 87.44 84 LEU A N 1
ATOM 675 C CA . LEU A 1 84 ? 1.668 -2.918 7.854 1.00 87.44 84 LEU A CA 1
ATOM 676 C C . LEU A 1 84 ? 0.829 -3.186 9.099 1.00 87.44 84 LEU A C 1
ATOM 678 O O . LEU A 1 84 ? 0.174 -4.225 9.175 1.00 87.44 84 LEU A O 1
ATOM 682 N N . PRO A 1 85 ? 0.748 -2.236 10.041 1.00 84.81 85 PRO A N 1
ATOM 683 C CA . PRO A 1 85 ? -0.251 -2.313 11.093 1.00 84.81 85 PRO A CA 1
ATOM 684 C C . PRO A 1 85 ? -1.660 -2.191 10.492 1.00 84.81 85 PRO A C 1
ATOM 686 O O . PRO A 1 85 ? -1.972 -1.219 9.800 1.00 84.81 85 PRO A O 1
ATOM 689 N N . HIS A 1 86 ? -2.528 -3.156 10.791 1.00 77.00 86 HIS A N 1
ATOM 690 C CA . HIS A 1 86 ? -3.957 -3.076 10.518 1.00 77.00 86 HIS A CA 1
ATOM 691 C C . HIS A 1 86 ? -4.619 -2.247 11.621 1.00 77.00 86 HIS A C 1
ATOM 693 O O . HIS A 1 86 ? -4.831 -2.710 12.742 1.00 77.00 86 HIS A O 1
ATOM 699 N N . ASN A 1 87 ? -4.938 -0.992 11.315 1.00 74.06 87 ASN A N 1
ATOM 700 C CA . ASN A 1 87 ? -5.722 -0.130 12.192 1.00 74.06 87 ASN A CA 1
ATOM 701 C C . ASN A 1 87 ? -7.113 0.114 11.590 1.00 74.06 87 ASN A C 1
ATOM 703 O O . ASN A 1 87 ? -7.291 0.129 10.374 1.00 74.06 87 ASN A O 1
ATOM 707 N N . LYS A 1 88 ? -8.116 0.342 12.450 1.00 65.75 88 LYS A N 1
ATOM 708 C CA . LYS A 1 88 ? -9.534 0.466 12.046 1.00 65.75 88 LYS A CA 1
ATOM 709 C C . LYS A 1 88 ? -9.819 1.570 11.012 1.00 65.75 88 LYS A C 1
ATOM 711 O O . LYS A 1 88 ? -10.918 1.599 10.476 1.00 65.75 88 LYS A O 1
ATOM 716 N N . GLY A 1 89 ? -8.875 2.481 10.761 1.00 66.62 89 GLY A N 1
ATOM 717 C CA . GLY A 1 89 ? -9.008 3.574 9.793 1.00 66.62 89 GLY A CA 1
ATOM 718 C C . GLY A 1 89 ? -8.429 3.289 8.402 1.00 66.62 89 GLY A C 1
ATOM 719 O O . GLY A 1 89 ? -8.611 4.111 7.504 1.00 66.62 89 GLY A O 1
ATOM 720 N N . MET A 1 90 ? -7.730 2.166 8.204 1.00 70.94 90 MET A N 1
ATOM 721 C CA . MET A 1 90 ? -7.140 1.805 6.916 1.00 70.94 90 MET A CA 1
ATOM 722 C C . MET A 1 90 ? -8.144 0.994 6.101 1.00 70.94 90 MET A C 1
ATOM 724 O O . MET A 1 90 ? -8.271 -0.213 6.270 1.00 70.94 90 MET A O 1
ATOM 728 N N . HIS A 1 91 ? -8.876 1.673 5.218 1.00 72.88 91 HIS A N 1
ATOM 729 C CA . HIS A 1 91 ? -9.880 1.032 4.366 1.00 72.88 91 HIS A CA 1
ATOM 730 C C . HIS A 1 91 ? -9.425 0.896 2.928 1.00 72.88 91 HIS A C 1
ATOM 732 O O . HIS A 1 91 ? -9.946 0.050 2.218 1.00 72.88 91 HIS A O 1
ATOM 738 N N . PHE A 1 92 ? -8.483 1.718 2.480 1.00 79.31 92 PHE A N 1
ATOM 739 C CA . PHE A 1 92 ? -7.994 1.666 1.118 1.00 79.31 92 PHE A CA 1
ATOM 740 C C . PHE A 1 92 ? -6.483 1.754 1.062 1.00 79.31 92 PHE A C 1
ATOM 742 O O . PHE A 1 92 ? -5.883 2.447 1.877 1.00 79.31 92 PHE A O 1
ATOM 749 N N . LEU A 1 93 ? -5.888 1.063 0.092 1.00 82.25 93 LEU A N 1
ATOM 750 C CA . LEU A 1 93 ? -4.452 1.087 -0.188 1.00 82.25 93 LEU A CA 1
ATOM 751 C C . LEU A 1 93 ? -4.213 1.379 -1.661 1.00 82.25 93 LEU A C 1
ATOM 753 O O . LEU A 1 93 ? -4.972 0.901 -2.504 1.00 82.25 93 LEU A O 1
ATOM 757 N N . ARG A 1 94 ? -3.152 2.131 -1.965 1.00 83.06 94 ARG A N 1
ATOM 758 C CA . ARG A 1 94 ? -2.637 2.270 -3.329 1.00 83.06 94 ARG A CA 1
ATOM 759 C C . ARG A 1 94 ? -1.128 2.400 -3.370 1.00 83.06 94 ARG A C 1
ATOM 761 O O . ARG A 1 94 ? -0.535 2.993 -2.473 1.00 83.06 94 ARG A O 1
ATOM 768 N N . LEU A 1 95 ? -0.535 1.878 -4.441 1.00 84.38 95 LEU A N 1
ATOM 769 C CA . LEU A 1 95 ? 0.881 2.047 -4.750 1.00 84.38 95 LEU A CA 1
ATOM 770 C C . LEU A 1 95 ? 1.035 2.954 -5.973 1.00 84.38 95 LEU A C 1
ATOM 772 O O . LEU A 1 95 ? 0.421 2.702 -7.012 1.00 84.38 95 LEU A O 1
ATOM 776 N N . LEU A 1 96 ? 1.834 4.009 -5.833 1.00 85.81 96 LEU A N 1
ATOM 777 C CA . LEU A 1 96 ? 2.101 4.994 -6.880 1.00 85.81 96 LEU A CA 1
ATOM 778 C C . LEU A 1 96 ? 3.590 4.975 -7.239 1.00 85.81 96 LEU A C 1
ATOM 780 O O . LEU A 1 96 ? 4.412 5.013 -6.321 1.00 85.81 96 LEU A O 1
ATOM 784 N N . PRO A 1 97 ? 3.967 4.931 -8.527 1.00 86.06 97 PRO A N 1
ATOM 785 C CA . PRO A 1 97 ? 5.365 5.067 -8.901 1.00 86.06 97 PRO A CA 1
ATOM 786 C C . PRO A 1 97 ? 5.812 6.495 -8.588 1.00 86.06 97 PRO A C 1
ATOM 788 O O . PRO A 1 97 ? 5.171 7.464 -8.999 1.00 86.06 97 PRO A O 1
ATOM 791 N N . LEU A 1 98 ? 6.918 6.634 -7.863 1.00 85.00 98 LEU A N 1
ATOM 792 C CA . LEU A 1 98 ? 7.600 7.912 -7.741 1.00 85.00 98 LEU A CA 1
ATOM 793 C C . LEU A 1 98 ? 8.508 8.046 -8.956 1.00 85.00 98 LEU A C 1
ATOM 795 O O . LEU A 1 98 ? 9.611 7.502 -9.006 1.00 85.00 98 LEU A O 1
ATOM 799 N N . ILE A 1 99 ? 7.999 8.735 -9.969 1.00 73.44 99 ILE A N 1
ATOM 800 C CA . ILE A 1 99 ? 8.816 9.157 -11.096 1.00 73.44 99 ILE A CA 1
ATOM 801 C C . ILE A 1 99 ? 9.677 10.295 -10.560 1.00 73.44 99 ILE A C 1
ATOM 803 O O . ILE A 1 99 ? 9.141 11.304 -10.099 1.00 73.44 99 ILE A O 1
ATOM 807 N N . GLY A 1 100 ? 10.997 10.113 -10.566 1.00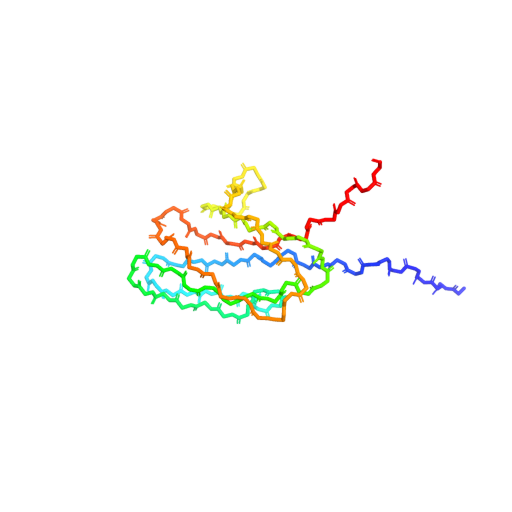 56.22 100 GLY A N 1
ATOM 808 C CA . GLY A 1 100 ? 11.905 11.213 -10.285 1.00 56.22 100 GLY A CA 1
ATOM 809 C C . GLY A 1 100 ? 11.570 12.355 -11.236 1.00 56.22 100 GLY A C 1
ATOM 810 O O . GLY A 1 100 ? 11.635 12.189 -12.453 1.00 56.22 100 GLY A O 1
ATOM 811 N N . THR A 1 101 ? 11.199 13.516 -10.705 1.00 45.44 101 THR A N 1
ATOM 812 C CA . THR A 1 101 ? 11.504 14.754 -11.415 1.00 45.44 101 THR A CA 1
ATOM 813 C C . THR A 1 101 ? 13.013 14.904 -11.330 1.00 45.44 101 THR A C 1
ATOM 815 O O . THR A 1 101 ? 13.510 15.598 -10.450 1.00 45.44 101 THR A O 1
ATOM 818 N N . ASP A 1 102 ? 13.731 14.178 -12.184 1.00 36.84 102 ASP A N 1
ATOM 819 C CA . ASP A 1 102 ? 15.088 14.559 -12.545 1.00 36.84 102 ASP A CA 1
ATOM 820 C C . ASP A 1 102 ? 14.950 15.918 -13.241 1.00 36.84 102 ASP A C 1
ATOM 822 O O . ASP A 1 102 ? 14.487 16.022 -14.382 1.00 36.84 102 ASP A O 1
ATOM 826 N N . ARG A 1 103 ? 15.206 16.976 -12.481 1.00 34.72 103 ARG A N 1
ATOM 827 C CA . ARG A 1 103 ? 15.476 18.318 -12.976 1.00 34.72 103 ARG A CA 1
ATOM 828 C C . ARG A 1 103 ? 16.715 18.826 -12.273 1.00 34.72 103 ARG A C 1
ATOM 830 O O . ARG A 1 103 ? 16.764 18.678 -11.033 1.00 34.72 103 ARG A O 1
#